Protein AF-A0A498J2Y9-F1 (afdb_monomer_lite)

InterPro domains:
  IPR004158 Protein of unknown function DUF247, plant [PF03140] (16-107)
  IPR004158 Protein of unknown function DUF247, plant [PTHR31170] (15-107)

pLDDT: mean 76.4, std 17.38, range [37.53, 97.56]

Radius of gyration: 16.31 Å; chains: 1; bounding box: 35×37×44 Å

Structure (mmCIF, N/CA/C/O backbone):
data_AF-A0A498J2Y9-F1
#
_entry.id   AF-A0A498J2Y9-F1
#
loop_
_atom_site.group_PDB
_atom_site.id
_atom_site.type_symbol
_atom_site.label_atom_id
_atom_site.label_alt_id
_atom_site.label_comp_id
_atom_site.label_asym_id
_atom_site.label_entity_id
_atom_site.label_seq_id
_atom_site.pdbx_PDB_ins_code
_atom_site.Cartn_x
_atom_site.Cartn_y
_atom_site.Cartn_z
_atom_site.occupancy
_atom_site.B_iso_or_equiv
_atom_site.auth_seq_id
_atom_site.auth_comp_id
_atom_site.auth_asym_id
_atom_site.auth_atom_id
_atom_site.pdbx_PDB_model_num
ATOM 1 N N . MET A 1 1 ? 5.143 -3.650 7.255 1.00 49.25 1 MET A N 1
ATOM 2 C CA . MET A 1 1 ? 5.371 -3.283 8.685 1.00 49.25 1 MET A CA 1
ATOM 3 C C . MET A 1 1 ? 4.227 -3.690 9.630 1.00 49.25 1 MET A C 1
ATOM 5 O O . MET A 1 1 ? 4.359 -3.465 10.820 1.00 49.25 1 MET A O 1
ATOM 9 N N . LEU A 1 2 ? 3.125 -4.302 9.168 1.00 50.44 2 LEU A N 1
ATOM 10 C CA . LEU A 1 2 ? 1.975 -4.605 10.047 1.00 50.44 2 LEU A CA 1
ATOM 11 C C . LEU A 1 2 ? 1.542 -6.071 10.073 1.00 50.44 2 LEU A C 1
ATOM 13 O O . LEU A 1 2 ? 0.681 -6.434 10.859 1.00 50.44 2 LEU A O 1
ATOM 17 N N . LEU A 1 3 ? 2.230 -6.940 9.331 1.00 47.00 3 LEU A N 1
ATOM 18 C CA . LEU A 1 3 ? 2.112 -8.382 9.550 1.00 47.00 3 LEU A CA 1
ATOM 19 C C . LEU A 1 3 ? 2.903 -8.839 10.798 1.00 47.00 3 LEU A C 1
ATOM 21 O O . LEU A 1 3 ? 2.650 -9.917 11.312 1.00 47.00 3 LEU A O 1
ATOM 25 N N . SER A 1 4 ? 3.793 -7.993 11.349 1.00 49.81 4 SER A N 1
ATOM 26 C CA . SER A 1 4 ? 4.636 -8.269 12.534 1.00 49.81 4 SER A CA 1
ATOM 27 C C . SER A 1 4 ? 3.903 -8.695 13.797 1.00 49.81 4 SER A C 1
ATOM 29 O O . SER A 1 4 ? 4.483 -9.435 14.586 1.00 49.81 4 SER A O 1
ATOM 31 N N . HIS A 1 5 ? 2.650 -8.292 13.999 1.00 41.72 5 HIS A N 1
ATOM 32 C CA . HIS A 1 5 ? 1.955 -8.621 15.243 1.00 41.72 5 HIS A CA 1
ATOM 33 C C . HIS A 1 5 ? 1.492 -10.083 15.328 1.00 41.72 5 HIS A C 1
ATOM 35 O O . HIS A 1 5 ? 1.344 -10.583 16.439 1.00 41.72 5 HIS A O 1
ATOM 41 N N . LYS A 1 6 ? 1.365 -10.804 14.201 1.00 48.91 6 LYS A N 1
ATOM 42 C CA . LYS A 1 6 ? 1.168 -12.267 14.223 1.00 48.91 6 LYS A CA 1
ATOM 43 C C . LYS A 1 6 ? 2.485 -13.046 14.404 1.00 48.91 6 LYS A C 1
ATOM 45 O O . LYS A 1 6 ? 2.447 -14.210 14.782 1.00 48.91 6 LYS A O 1
ATOM 50 N N . TRP A 1 7 ? 3.645 -12.416 14.186 1.00 50.09 7 TRP A N 1
ATOM 51 C CA . TRP A 1 7 ? 4.941 -13.109 14.081 1.00 50.09 7 TRP A CA 1
ATOM 52 C C . TRP A 1 7 ? 5.728 -13.251 15.394 1.00 50.09 7 TRP A C 1
ATOM 54 O O . TRP A 1 7 ? 6.696 -14.002 15.429 1.00 50.09 7 TRP A O 1
ATOM 64 N N . PHE A 1 8 ? 5.363 -12.561 16.481 1.00 41.09 8 PHE A N 1
ATOM 65 C CA . PHE A 1 8 ? 6.163 -12.595 17.721 1.00 41.09 8 PHE A CA 1
ATOM 66 C C . PHE A 1 8 ? 5.836 -13.774 18.662 1.00 41.09 8 PHE A C 1
ATOM 68 O O . PHE A 1 8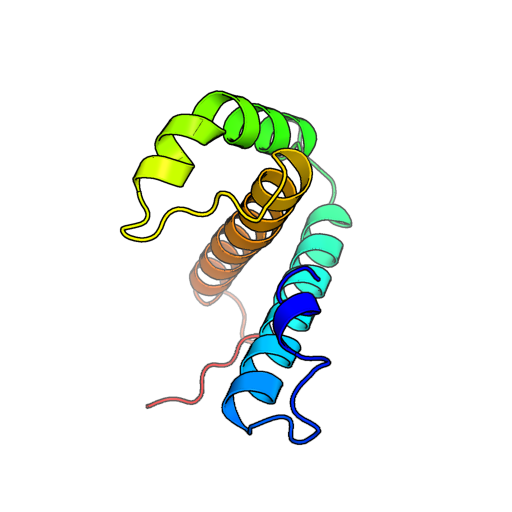 ? 6.540 -13.980 19.644 1.00 41.09 8 PHE A O 1
ATOM 75 N N . GLN A 1 9 ? 4.794 -14.570 18.388 1.00 49.28 9 GLN A N 1
ATOM 76 C CA . GLN A 1 9 ? 4.348 -15.632 19.311 1.00 49.28 9 GLN A CA 1
ATOM 77 C C . GLN A 1 9 ? 4.856 -17.046 18.988 1.00 49.28 9 GLN A C 1
ATOM 79 O O . GLN A 1 9 ? 4.751 -17.928 19.834 1.00 49.28 9 GLN A O 1
ATOM 84 N N . SER A 1 10 ? 5.453 -17.278 17.818 1.00 50.28 10 SER A N 1
ATOM 85 C CA . SER A 1 10 ? 6.037 -18.576 17.464 1.00 50.28 10 SER A CA 1
ATOM 86 C C . SER A 1 10 ? 7.512 -18.368 17.148 1.00 50.28 10 SER A C 1
ATOM 88 O O . SER A 1 10 ? 7.854 -17.774 16.134 1.00 50.28 10 SER A O 1
ATOM 90 N N . GLY A 1 11 ? 8.413 -18.809 18.028 1.00 55.59 11 GLY A N 1
ATOM 91 C CA . GLY A 1 11 ? 9.865 -18.586 17.926 1.00 55.59 11 GLY A CA 1
ATOM 92 C C . GLY A 1 11 ? 10.570 -19.200 16.700 1.00 55.59 11 GLY A C 1
ATOM 93 O O . GLY A 1 11 ? 11.796 -19.292 16.693 1.00 55.59 11 GLY A O 1
ATOM 94 N N . ARG A 1 12 ? 9.841 -19.629 15.661 1.00 56.56 12 ARG A N 1
ATOM 95 C CA . ARG A 1 12 ? 10.381 -20.021 14.355 1.00 56.56 12 ARG A CA 1
ATOM 96 C C . ARG A 1 12 ? 9.754 -19.181 13.256 1.00 56.56 12 ARG A C 1
ATOM 98 O O . ARG A 1 12 ? 8.574 -19.333 12.969 1.00 56.56 12 ARG A O 1
ATOM 105 N N . ILE A 1 13 ? 10.599 -18.392 12.595 1.00 63.75 13 ILE A N 1
ATOM 106 C CA . ILE A 1 13 ? 10.237 -17.720 11.351 1.00 63.75 13 ILE A CA 1
ATOM 107 C C . ILE A 1 13 ? 10.387 -18.722 10.199 1.00 63.75 13 ILE A C 1
ATOM 109 O O . ILE A 1 13 ? 11.495 -19.220 9.961 1.00 63.75 13 ILE A O 1
ATOM 113 N N . THR A 1 14 ? 9.300 -19.033 9.495 1.00 79.38 14 THR A N 1
ATOM 114 C CA . THR A 1 14 ? 9.316 -19.955 8.345 1.00 79.38 14 THR A CA 1
ATOM 115 C C . THR A 1 14 ? 10.048 -19.354 7.133 1.00 79.38 14 THR A C 1
ATOM 117 O O . THR A 1 14 ? 10.297 -18.151 7.048 1.00 79.38 14 THR A O 1
ATOM 120 N N . THR A 1 15 ? 10.437 -20.183 6.160 1.00 79.75 15 THR A N 1
ATOM 121 C CA . THR A 1 15 ? 11.068 -19.694 4.917 1.00 79.75 15 THR A CA 1
ATOM 122 C C . THR A 1 15 ? 10.140 -18.760 4.134 1.00 79.75 15 THR A C 1
ATOM 124 O O . THR A 1 15 ? 10.596 -17.753 3.594 1.00 79.75 15 THR A O 1
ATOM 127 N N . GLU A 1 16 ? 8.839 -19.048 4.117 1.00 78.31 16 GLU A N 1
ATOM 128 C CA . GLU A 1 16 ? 7.837 -18.215 3.446 1.00 78.31 16 GLU A CA 1
ATOM 129 C C . GLU A 1 16 ? 7.673 -16.857 4.135 1.00 78.31 16 GLU A C 1
ATOM 131 O O . GLU A 1 16 ? 7.630 -15.821 3.475 1.00 78.31 16 GLU A O 1
ATOM 136 N N . GLU A 1 17 ? 7.727 -16.819 5.463 1.00 75.56 17 GLU A N 1
ATOM 137 C CA . GLU A 1 17 ? 7.745 -15.567 6.223 1.00 75.56 17 GLU A CA 1
ATOM 138 C C . GLU A 1 17 ? 8.946 -14.686 5.904 1.00 75.56 17 GLU A C 1
ATOM 140 O O . GLU A 1 17 ? 8.805 -13.472 5.739 1.00 75.56 17 GLU A O 1
ATOM 145 N N . LYS A 1 18 ? 10.132 -15.287 5.771 1.00 81.56 18 LYS A N 1
ATOM 146 C CA . LYS A 1 18 ? 11.338 -14.551 5.377 1.00 81.56 18 LYS A CA 1
ATOM 147 C C . LYS A 1 18 ? 11.191 -13.956 3.979 1.00 81.56 18 LYS A C 1
ATOM 149 O O . LYS A 1 18 ? 11.562 -12.800 3.777 1.00 81.56 18 LYS A O 1
ATOM 154 N N . LYS A 1 19 ? 10.613 -14.702 3.030 1.00 82.25 19 LYS A N 1
ATOM 155 C CA . LYS A 1 19 ? 10.322 -14.197 1.677 1.00 82.25 19 LYS A CA 1
ATOM 156 C C . LYS A 1 19 ? 9.325 -13.039 1.713 1.00 82.25 19 LYS A C 1
ATOM 158 O O . LYS A 1 19 ? 9.564 -12.015 1.076 1.00 82.25 19 LYS A O 1
ATOM 163 N N . LEU A 1 20 ? 8.253 -13.161 2.498 1.00 82.12 20 LEU A N 1
ATOM 164 C CA . LEU A 1 20 ? 7.260 -12.098 2.674 1.00 82.12 20 LEU A CA 1
ATOM 165 C C . LEU A 1 20 ? 7.893 -10.831 3.266 1.00 82.12 20 LEU A C 1
ATOM 167 O O . LEU A 1 20 ? 7.672 -9.735 2.754 1.00 82.12 20 LEU 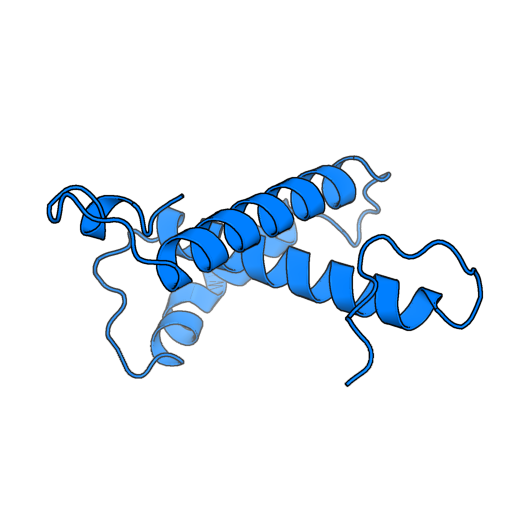A O 1
ATOM 171 N N . GLN A 1 21 ? 8.733 -10.967 4.294 1.00 82.56 21 GLN A N 1
ATOM 172 C CA . GLN A 1 21 ? 9.464 -9.837 4.874 1.00 82.56 21 GLN A CA 1
ATOM 173 C C . GLN A 1 21 ? 10.419 -9.187 3.869 1.00 82.56 21 GLN A C 1
ATOM 175 O O . GLN A 1 21 ? 10.436 -7.961 3.754 1.00 82.56 21 GLN A O 1
ATOM 180 N N . ALA A 1 22 ? 11.186 -9.983 3.121 1.00 84.56 22 ALA A N 1
ATOM 181 C CA . ALA A 1 22 ? 12.080 -9.469 2.087 1.00 84.56 22 ALA A CA 1
ATOM 182 C C . ALA A 1 22 ? 11.301 -8.686 1.017 1.00 84.56 22 ALA A C 1
ATOM 184 O O . ALA A 1 22 ? 11.692 -7.577 0.646 1.00 84.56 22 ALA A O 1
ATOM 185 N N . MET A 1 23 ? 10.150 -9.208 0.590 1.00 85.12 23 MET A N 1
ATOM 186 C CA . MET A 1 23 ? 9.277 -8.538 -0.369 1.00 85.12 23 MET A CA 1
ATOM 187 C C . MET A 1 23 ? 8.740 -7.205 0.169 1.00 85.12 23 MET A C 1
ATOM 189 O O . MET A 1 23 ? 8.739 -6.203 -0.544 1.00 85.12 23 MET A O 1
ATOM 193 N N . GLU A 1 24 ? 8.327 -7.142 1.438 1.00 87.69 24 GLU A N 1
ATOM 194 C CA . GLU A 1 24 ? 7.919 -5.883 2.078 1.00 87.69 24 GLU A CA 1
ATOM 195 C C . GLU A 1 24 ? 9.030 -4.823 2.038 1.00 87.69 24 GLU A C 1
ATOM 197 O O . GLU A 1 24 ? 8.757 -3.657 1.742 1.00 87.69 24 GLU A O 1
ATOM 202 N N . GLN A 1 25 ? 10.286 -5.217 2.264 1.00 87.00 25 GLN A N 1
ATOM 203 C CA . GLN A 1 25 ? 11.424 -4.297 2.184 1.00 87.00 25 GLN A CA 1
ATOM 204 C C . GLN A 1 25 ? 11.671 -3.801 0.754 1.00 87.00 25 GLN A C 1
ATOM 206 O O . GLN A 1 25 ? 11.896 -2.607 0.542 1.00 87.00 25 GLN A O 1
ATOM 211 N N . ILE A 1 26 ? 11.560 -4.686 -0.242 1.00 87.12 26 ILE A N 1
ATOM 212 C CA . ILE A 1 26 ? 11.676 -4.319 -1.662 1.00 87.12 26 ILE A CA 1
ATOM 213 C C . ILE A 1 26 ? 10.601 -3.295 -2.045 1.00 87.12 26 ILE A C 1
ATOM 215 O O . ILE A 1 26 ? 10.899 -2.300 -2.713 1.00 87.12 26 ILE A O 1
ATOM 219 N N . LYS A 1 27 ? 9.356 -3.481 -1.592 1.00 88.62 27 LYS A N 1
ATOM 220 C CA . LYS A 1 27 ? 8.257 -2.537 -1.850 1.00 88.62 27 LYS A CA 1
ATOM 221 C C . LYS A 1 27 ? 8.523 -1.159 -1.244 1.00 88.62 27 LYS A C 1
ATOM 223 O O . LYS A 1 27 ? 8.336 -0.149 -1.922 1.00 88.62 27 LYS A O 1
ATOM 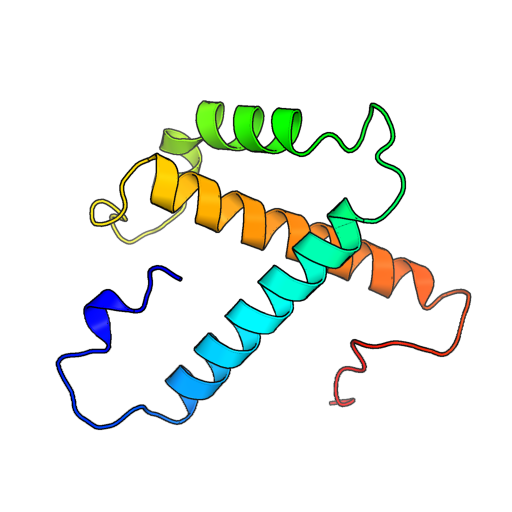228 N N . LEU A 1 28 ? 9.019 -1.102 -0.006 1.00 86.56 28 LEU A N 1
ATOM 229 C CA . LEU A 1 28 ? 9.364 0.161 0.656 1.00 86.56 28 LEU A CA 1
ATOM 230 C C . LEU A 1 28 ? 10.515 0.890 -0.045 1.00 86.56 28 LEU A C 1
ATOM 232 O O . LEU A 1 28 ? 10.412 2.093 -0.294 1.00 86.56 28 LEU A O 1
ATOM 236 N N . ARG A 1 29 ? 11.575 0.169 -0.430 1.00 85.56 29 ARG A N 1
ATOM 237 C CA . ARG A 1 29 ? 12.700 0.738 -1.189 1.00 85.56 29 ARG A CA 1
ATOM 238 C C . ARG A 1 29 ? 12.245 1.287 -2.543 1.00 85.56 29 ARG A C 1
ATOM 240 O O . ARG A 1 29 ? 12.678 2.361 -2.956 1.00 85.56 29 ARG A O 1
ATOM 247 N N . ASN A 1 30 ? 11.334 0.586 -3.219 1.00 82.75 30 ASN A N 1
ATOM 248 C CA . ASN A 1 30 ? 10.736 1.063 -4.464 1.00 82.75 30 ASN A CA 1
ATOM 249 C C . ASN A 1 30 ? 9.917 2.330 -4.278 1.00 82.75 30 ASN A C 1
ATOM 251 O O . ASN A 1 30 ? 10.057 3.256 -5.073 1.00 82.75 30 ASN A O 1
ATOM 255 N N . LEU A 1 31 ? 9.102 2.394 -3.225 1.00 84.06 31 LEU A N 1
ATOM 256 C CA . LEU A 1 31 ? 8.354 3.601 -2.904 1.00 84.06 31 LEU A CA 1
ATOM 257 C C . LEU A 1 31 ? 9.304 4.780 -2.654 1.00 84.06 31 LEU A C 1
ATOM 259 O O . LEU A 1 31 ? 9.106 5.843 -3.229 1.00 84.06 31 LEU A O 1
ATOM 263 N N . GLN A 1 32 ? 10.375 4.593 -1.878 1.00 83.38 32 GLN A N 1
ATOM 264 C CA . GLN A 1 32 ? 11.386 5.637 -1.668 1.00 83.38 32 GLN A CA 1
ATOM 265 C C . GLN A 1 32 ? 12.010 6.111 -2.988 1.00 83.38 32 GLN A C 1
ATOM 267 O O . GLN A 1 32 ? 12.103 7.314 -3.221 1.00 83.38 32 GLN A O 1
ATOM 272 N N . ARG A 1 33 ? 12.373 5.182 -3.882 1.00 80.62 33 ARG A N 1
ATOM 273 C CA . ARG A 1 33 ? 12.909 5.499 -5.216 1.00 80.62 33 ARG A CA 1
ATOM 274 C C . ARG A 1 33 ? 11.892 6.214 -6.111 1.00 80.62 33 ARG A C 1
ATOM 276 O O . ARG A 1 33 ? 12.264 7.079 -6.896 1.00 80.62 33 ARG A O 1
ATOM 283 N N . LEU A 1 34 ? 10.611 5.862 -6.013 1.00 79.06 34 LEU A N 1
ATOM 284 C CA . LEU A 1 34 ? 9.538 6.540 -6.739 1.00 79.06 34 LEU A CA 1
ATOM 285 C C . LEU A 1 34 ? 9.373 7.983 -6.246 1.00 79.06 34 LEU A C 1
ATOM 287 O O . LEU A 1 34 ? 9.190 8.883 -7.060 1.00 79.06 34 LEU A O 1
ATOM 291 N N . LEU A 1 35 ? 9.459 8.195 -4.931 1.00 78.75 35 LEU A N 1
ATOM 292 C CA . LEU A 1 35 ? 9.306 9.506 -4.300 1.00 78.75 35 LEU A CA 1
ATOM 293 C C . LEU A 1 35 ? 10.532 10.409 -4.466 1.00 78.75 35 LEU A C 1
ATOM 295 O O . LEU A 1 35 ? 10.378 11.627 -4.457 1.00 78.75 35 LEU A O 1
ATOM 299 N N . SER A 1 36 ? 11.730 9.841 -4.630 1.00 78.38 36 SER A N 1
ATOM 300 C CA . SER A 1 36 ? 12.949 10.613 -4.899 1.00 78.38 36 SER A CA 1
ATOM 301 C C . SER A 1 36 ? 13.031 11.131 -6.339 1.00 78.38 36 SER A C 1
ATOM 303 O O . SER A 1 36 ? 13.774 12.073 -6.613 1.00 78.38 36 SER A O 1
ATOM 305 N N . ARG A 1 37 ? 12.256 10.560 -7.271 1.00 72.75 37 ARG A N 1
ATOM 306 C CA . ARG A 1 37 ? 12.105 11.095 -8.632 1.00 72.75 37 ARG A CA 1
ATOM 307 C C . ARG A 1 37 ? 11.272 12.376 -8.593 1.00 72.75 37 ARG A C 1
ATOM 309 O O . ARG A 1 37 ? 10.337 12.492 -7.807 1.00 72.75 37 ARG A O 1
ATOM 316 N N . LYS A 1 38 ? 11.588 13.334 -9.472 1.00 65.06 38 LYS A N 1
ATOM 317 C CA . LYS A 1 38 ? 10.912 14.641 -9.551 1.00 65.06 38 LYS A CA 1
ATOM 318 C C . LYS A 1 38 ? 9.398 14.433 -9.708 1.00 65.06 38 LYS A C 1
ATOM 320 O O . LYS A 1 38 ? 8.925 14.026 -10.768 1.00 65.06 38 LYS A O 1
ATOM 325 N N . LEU A 1 39 ? 8.648 14.659 -8.630 1.00 63.56 39 LEU A N 1
ATOM 326 C CA . LEU A 1 39 ? 7.205 14.4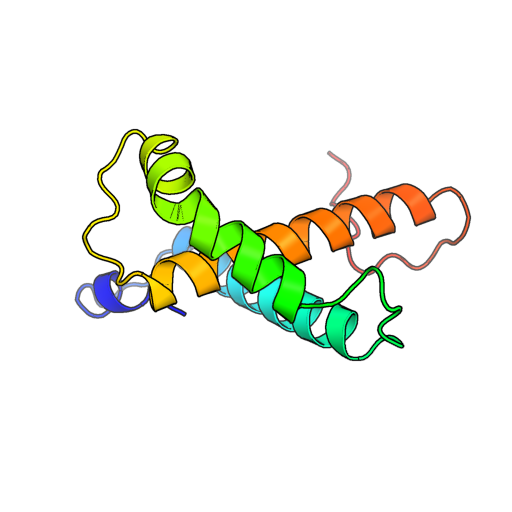44 -8.606 1.00 63.56 39 LEU A CA 1
ATOM 327 C C . LEU A 1 39 ? 6.546 15.457 -9.548 1.00 63.56 39 LEU A C 1
ATOM 329 O O . LEU A 1 39 ? 6.547 16.658 -9.293 1.00 63.56 39 LEU A O 1
ATOM 333 N N . THR A 1 40 ? 5.974 14.975 -10.648 1.00 60.62 40 THR A N 1
ATOM 334 C CA . THR A 1 40 ? 5.086 15.790 -11.484 1.00 60.62 40 THR A CA 1
ATOM 335 C C . THR A 1 40 ? 3.760 16.044 -10.746 1.00 60.62 40 THR A C 1
ATOM 337 O O . THR A 1 40 ? 3.370 15.237 -9.892 1.00 60.62 40 THR A O 1
ATOM 340 N N . PRO A 1 41 ? 2.998 17.100 -11.086 1.00 56.75 41 PRO A N 1
ATOM 341 C CA . PRO A 1 41 ? 1.665 17.350 -10.518 1.00 56.75 41 PRO A CA 1
ATOM 342 C C . PRO A 1 41 ? 0.670 16.175 -10.661 1.00 56.75 41 PRO A C 1
ATOM 344 O O . PRO A 1 41 ? -0.309 16.088 -9.907 1.00 56.75 41 PRO A O 1
ATOM 347 N N . GLY A 1 42 ? 0.920 15.258 -11.607 1.00 55.94 42 GLY A N 1
ATOM 348 C CA . GLY A 1 42 ? 0.158 14.023 -11.833 1.00 55.94 42 GLY A CA 1
ATOM 349 C C . GLY A 1 42 ? 0.575 12.824 -10.965 1.00 55.94 42 GLY A C 1
ATOM 350 O O . GLY A 1 42 ? -0.165 11.854 -10.886 1.00 55.94 42 GLY A O 1
ATOM 351 N N . THR A 1 43 ? 1.713 12.887 -10.268 1.00 65.12 43 THR A N 1
ATOM 352 C CA . THR A 1 43 ? 2.283 11.782 -9.462 1.00 65.12 43 THR A CA 1
ATOM 353 C C . THR A 1 43 ? 2.297 12.079 -7.959 1.00 65.12 43 THR A C 1
ATOM 355 O O . THR A 1 43 ? 3.155 11.595 -7.228 1.00 65.12 43 THR A O 1
ATOM 358 N N . SER A 1 44 ? 1.374 12.906 -7.466 1.00 76.81 44 SER A N 1
ATOM 359 C CA . SER A 1 44 ? 1.343 13.270 -6.047 1.00 76.81 44 SER A CA 1
ATOM 360 C C . SER A 1 44 ? 0.907 12.088 -5.172 1.00 76.81 44 SER A C 1
ATOM 362 O O . SER A 1 44 ? -0.243 11.653 -5.242 1.00 76.81 44 SER A O 1
ATOM 364 N N . LEU A 1 45 ? 1.796 11.628 -4.284 1.00 83.75 45 LEU A N 1
ATOM 365 C CA . LEU A 1 45 ? 1.476 10.631 -3.254 1.00 83.75 45 LEU A CA 1
ATOM 366 C C . LEU A 1 45 ? 0.259 11.051 -2.417 1.00 83.75 45 LEU A C 1
ATOM 368 O O . LEU A 1 45 ? -0.555 10.213 -2.050 1.00 83.75 45 LEU A O 1
ATOM 372 N N . VAL A 1 46 ? 0.091 12.354 -2.174 1.00 86.44 46 VAL A N 1
ATOM 373 C CA . VAL A 1 46 ? -1.057 12.903 -1.438 1.00 86.44 46 VAL A CA 1
ATOM 374 C C . VAL A 1 46 ? -2.372 12.608 -2.155 1.00 86.44 46 VAL A C 1
ATOM 376 O O . VAL A 1 46 ? -3.342 12.230 -1.502 1.00 86.44 46 VAL A O 1
ATOM 379 N N . LYS A 1 47 ? -2.420 12.750 -3.488 1.00 86.50 47 LYS A N 1
ATOM 380 C CA . LYS A 1 47 ? -3.610 12.377 -4.269 1.00 86.50 47 LYS A CA 1
ATOM 381 C C . LYS A 1 47 ? -3.883 10.884 -4.132 1.00 86.50 47 LYS A C 1
ATOM 383 O O . LYS A 1 47 ? -5.011 10.506 -3.855 1.00 86.50 47 LYS A O 1
ATOM 388 N N . PHE A 1 48 ? -2.849 10.051 -4.233 1.00 88.44 48 PHE A N 1
ATOM 389 C CA . PHE A 1 48 ? -3.022 8.606 -4.122 1.00 88.44 48 PHE A CA 1
ATOM 390 C C . PHE A 1 48 ? -3.523 8.172 -2.737 1.00 88.44 48 PHE A C 1
ATOM 392 O O . PHE A 1 48 ? -4.473 7.403 -2.643 1.00 88.44 48 PHE A O 1
ATOM 399 N N . VAL A 1 49 ? -2.966 8.737 -1.662 1.00 93.06 49 VAL A N 1
ATOM 400 C CA . VAL A 1 49 ? -3.450 8.517 -0.289 1.00 93.06 49 VAL A CA 1
ATOM 401 C C . VAL A 1 49 ? -4.919 8.930 -0.153 1.00 93.06 49 VAL A C 1
ATOM 403 O O . VAL A 1 49 ? -5.703 8.187 0.432 1.00 93.06 49 VAL A O 1
ATOM 406 N N . LYS A 1 50 ? -5.309 10.086 -0.709 1.00 94.12 50 LYS A N 1
ATOM 407 C CA . LYS A 1 50 ? -6.705 10.556 -0.686 1.00 94.12 50 LYS A CA 1
ATOM 408 C C . LYS A 1 50 ? -7.647 9.607 -1.430 1.00 94.12 50 LYS A C 1
ATOM 410 O O . LYS A 1 50 ? -8.701 9.293 -0.889 1.00 94.12 50 LYS A O 1
ATOM 415 N N . GLU A 1 51 ? -7.258 9.127 -2.610 1.00 93.81 51 GLU A N 1
ATOM 416 C CA . GLU A 1 51 ? -8.055 8.177 -3.401 1.00 93.81 51 GLU A CA 1
ATOM 417 C C . GLU A 1 51 ? -8.210 6.819 -2.711 1.00 93.81 51 GLU A C 1
ATOM 419 O O . GLU A 1 51 ? -9.297 6.248 -2.682 1.00 93.81 51 GLU A O 1
ATOM 424 N N . VAL A 1 52 ? -7.138 6.293 -2.113 1.00 95.31 52 VAL A N 1
ATOM 425 C CA . VAL A 1 52 ? -7.210 5.036 -1.356 1.00 95.31 52 VAL A CA 1
ATOM 426 C C . VAL A 1 52 ? -8.111 5.204 -0.135 1.00 95.31 52 VAL A C 1
ATOM 428 O O . VAL A 1 52 ? -8.950 4.345 0.126 1.00 95.31 52 VAL A O 1
ATOM 431 N N . ARG A 1 53 ? -7.980 6.320 0.592 1.00 97.06 53 ARG A N 1
ATOM 432 C CA . ARG A 1 53 ? -8.797 6.597 1.779 1.00 97.06 53 ARG A CA 1
ATOM 433 C C . ARG A 1 53 ? -10.277 6.780 1.429 1.00 97.06 53 ARG A C 1
ATOM 435 O O . ARG A 1 53 ? -11.123 6.241 2.132 1.00 97.06 53 ARG A O 1
ATOM 442 N N . SER A 1 54 ? -10.609 7.480 0.341 1.00 97.56 54 SER A N 1
ATOM 443 C CA . SER A 1 54 ? -12.010 7.660 -0.082 1.00 97.56 54 SER A CA 1
ATOM 444 C C . SER A 1 54 ? -12.673 6.346 -0.508 1.00 97.56 54 SER A C 1
ATOM 446 O O . SER A 1 54 ? -13.885 6.192 -0.369 1.00 97.56 54 SER A O 1
ATOM 448 N N . ARG A 1 55 ? -11.878 5.381 -0.985 1.00 96.50 55 ARG A N 1
ATOM 449 C CA . ARG A 1 55 ? -12.334 4.060 -1.439 1.00 96.50 55 ARG A CA 1
ATOM 450 C C . ARG A 1 55 ? -12.133 2.951 -0.412 1.00 96.50 55 ARG A C 1
ATOM 452 O O . ARG A 1 55 ? -12.415 1.800 -0.729 1.00 96.50 55 ARG A O 1
ATOM 459 N N . GLU A 1 56 ? -11.679 3.259 0.801 1.00 96.19 56 GLU A N 1
ATOM 460 C CA . GLU A 1 56 ? -11.257 2.252 1.779 1.00 96.19 56 GLU A CA 1
ATOM 461 C C . GLU A 1 56 ? -12.320 1.173 2.021 1.00 96.19 56 GLU A C 1
ATOM 463 O O . GLU A 1 56 ? -12.008 -0.011 1.937 1.00 96.19 56 GLU A O 1
ATOM 468 N N . LYS A 1 57 ? -13.580 1.563 2.253 1.00 94.94 57 LYS A N 1
ATOM 469 C CA . LYS A 1 57 ? -14.674 0.610 2.499 1.00 94.94 57 LYS A CA 1
ATOM 470 C C . LYS A 1 57 ? -14.854 -0.373 1.338 1.00 94.94 57 LYS A C 1
ATOM 472 O O . LYS A 1 57 ? -15.000 -1.569 1.564 1.00 94.94 57 LYS A O 1
ATOM 477 N N . PHE A 1 58 ? -14.811 0.132 0.106 1.00 95.12 58 PHE A N 1
ATOM 478 C CA . PHE A 1 58 ? -14.887 -0.700 -1.094 1.00 95.12 58 PHE A CA 1
ATOM 479 C C . PHE A 1 58 ? -13.667 -1.623 -1.199 1.00 95.12 58 PHE A C 1
ATOM 481 O O . PHE A 1 58 ? -13.817 -2.824 -1.385 1.00 95.12 58 PHE A O 1
ATOM 488 N N . LEU A 1 59 ? -12.463 -1.084 -0.999 1.00 94.25 59 LEU A N 1
ATOM 489 C CA . LEU A 1 59 ? -11.223 -1.857 -1.066 1.00 94.25 59 LEU A CA 1
ATOM 490 C C . LEU A 1 59 ? -11.170 -2.974 -0.017 1.00 94.25 59 LEU A C 1
ATOM 492 O O . LEU A 1 59 ? -10.650 -4.044 -0.308 1.00 94.25 59 LEU A O 1
ATOM 496 N N . ARG A 1 60 ? -11.715 -2.746 1.183 1.00 94.12 60 ARG A N 1
ATOM 497 C CA . ARG A 1 60 ? -11.844 -3.774 2.225 1.00 94.12 60 ARG A CA 1
ATOM 498 C C . ARG A 1 60 ? -12.841 -4.862 1.836 1.00 94.12 60 ARG A C 1
ATOM 500 O O . ARG A 1 60 ? -12.551 -6.024 2.064 1.00 94.12 60 ARG A O 1
ATOM 507 N N . SER A 1 61 ? -13.949 -4.502 1.183 1.00 92.56 61 SER A N 1
ATOM 508 C CA . SER A 1 61 ? -14.938 -5.480 0.698 1.00 92.56 61 SER A CA 1
ATOM 509 C C . SER A 1 61 ? -14.445 -6.364 -0.452 1.00 92.56 61 SER A C 1
ATOM 511 O O . SER A 1 61 ? -15.109 -7.334 -0.793 1.00 92.56 61 SER A O 1
ATOM 513 N N . CYS A 1 62 ? -13.302 -6.039 -1.065 1.00 93.00 62 CYS A N 1
ATOM 514 C CA . CYS A 1 62 ? -12.684 -6.882 -2.090 1.00 93.00 62 CYS A CA 1
ATOM 515 C C . CYS A 1 62 ? -11.909 -8.079 -1.517 1.00 93.00 62 CYS A C 1
ATOM 517 O O . CYS A 1 62 ? -11.380 -8.866 -2.297 1.00 93.00 62 CYS A O 1
ATOM 519 N N . TYR A 1 63 ? -11.784 -8.187 -0.194 1.00 89.44 63 TYR A N 1
ATOM 520 C CA . TYR A 1 63 ? -11.157 -9.326 0.466 1.00 89.44 63 TYR A CA 1
ATOM 521 C C . TYR A 1 63 ? -12.234 -10.231 1.059 1.00 89.44 63 TYR A C 1
ATOM 523 O O . TYR A 1 63 ? -13.168 -9.742 1.688 1.00 89.44 63 TYR A O 1
ATOM 531 N N . ASP A 1 64 ? -12.071 -11.543 0.881 1.00 85.94 64 ASP A N 1
ATOM 532 C CA . ASP A 1 64 ? -12.979 -12.545 1.455 1.00 85.94 64 ASP A CA 1
ATOM 533 C C . ASP A 1 64 ? -12.881 -12.598 2.991 1.00 85.94 64 ASP A C 1
ATOM 535 O O . ASP A 1 64 ? -13.840 -12.955 3.672 1.00 85.94 64 ASP A O 1
ATOM 539 N N . GLU A 1 65 ? -11.724 -12.223 3.546 1.00 87.31 65 GLU A N 1
ATOM 540 C CA . GLU A 1 65 ? -11.492 -12.107 4.987 1.00 87.31 65 GLU A CA 1
ATOM 541 C C . GLU A 1 65 ? -11.712 -10.668 5.478 1.00 87.31 65 GLU A C 1
ATOM 543 O O . GLU A 1 65 ? -11.223 -9.708 4.876 1.00 87.31 65 GLU A O 1
ATOM 548 N N . GLU A 1 66 ? -12.363 -10.511 6.635 1.00 84.12 66 GLU A N 1
ATOM 549 C CA . GLU A 1 66 ? -12.494 -9.209 7.296 1.00 84.12 66 GLU A CA 1
ATOM 550 C C . GLU A 1 66 ? -11.131 -8.706 7.807 1.00 84.12 66 GLU A C 1
ATOM 552 O O . GLU A 1 66 ? -10.497 -9.272 8.703 1.00 84.12 66 GLU A O 1
ATOM 557 N N . ILE A 1 67 ? -10.668 -7.580 7.255 1.00 86.19 67 ILE A N 1
ATOM 558 C CA . ILE A 1 67 ? -9.385 -6.948 7.614 1.00 86.19 67 ILE A CA 1
ATOM 559 C C . ILE A 1 67 ? -9.566 -5.953 8.777 1.00 86.19 67 ILE A C 1
ATOM 561 O O . ILE A 1 67 ? -8.961 -4.881 8.827 1.00 86.19 67 ILE A O 1
ATOM 565 N N . ASP A 1 68 ? -10.406 -6.292 9.747 1.00 85.31 68 ASP A N 1
ATOM 566 C CA . ASP A 1 68 ? -10.801 -5.377 10.830 1.00 85.31 68 ASP A CA 1
ATOM 567 C C . ASP A 1 68 ? -9.696 -5.171 11.871 1.00 85.31 68 ASP A C 1
ATOM 569 O O . ASP A 1 68 ? -9.675 -4.190 12.611 1.00 85.31 68 ASP A O 1
ATOM 573 N N . HIS A 1 69 ? -8.705 -6.061 11.867 1.00 89.69 69 HIS A N 1
ATOM 574 C CA . HIS A 1 69 ? -7.506 -5.959 12.692 1.00 89.69 69 HIS A CA 1
ATOM 575 C C . HIS A 1 69 ? -6.575 -4.797 12.294 1.00 89.69 69 HIS A C 1
ATOM 577 O O . HIS A 1 69 ? -5.666 -4.467 13.057 1.00 89.69 69 HIS A O 1
ATOM 583 N N . LEU A 1 70 ? -6.759 -4.190 11.112 1.00 91.75 70 LEU A N 1
ATOM 584 C CA . LEU A 1 70 ? -6.001 -3.013 10.683 1.00 91.75 70 LEU A CA 1
ATOM 585 C C . LEU A 1 70 ? -6.824 -1.742 10.866 1.00 91.75 70 LEU A C 1
ATOM 587 O O . LEU A 1 70 ? -7.904 -1.602 10.283 1.00 91.75 70 LEU A O 1
ATOM 591 N N . SER A 1 71 ? -6.248 -0.753 11.551 1.00 95.62 71 SER A N 1
ATOM 592 C CA . SER A 1 71 ? -6.810 0.600 11.551 1.00 95.62 71 SER A CA 1
ATOM 593 C C . SER A 1 71 ? -6.876 1.175 10.129 1.00 95.62 71 SER A C 1
ATOM 595 O O . SER A 1 71 ? -6.175 0.720 9.220 1.00 95.62 71 SER A O 1
ATOM 597 N N . SER A 1 72 ? -7.700 2.204 9.922 1.00 95.31 72 SER A N 1
ATOM 598 C CA . SER A 1 72 ? -7.806 2.867 8.614 1.00 95.31 72 SER A CA 1
ATOM 599 C C . SER A 1 72 ? -6.445 3.336 8.091 1.00 95.31 72 SER A C 1
ATOM 601 O O . SER A 1 72 ? -6.055 3.003 6.974 1.00 95.31 72 SER A O 1
ATOM 603 N N . ASP A 1 73 ? -5.638 3.988 8.929 1.00 95.69 73 ASP A N 1
ATOM 604 C CA . ASP A 1 73 ? -4.306 4.447 8.524 1.00 95.69 73 ASP A CA 1
ATOM 605 C C . ASP A 1 73 ? -3.353 3.297 8.183 1.00 95.69 73 ASP A C 1
ATOM 607 O O . ASP A 1 73 ? -2.554 3.394 7.248 1.00 95.69 73 ASP A O 1
ATOM 611 N N . GLN A 1 74 ? -3.445 2.191 8.919 1.00 94.38 74 GLN A N 1
ATOM 612 C CA . GLN A 1 74 ? -2.665 0.983 8.675 1.00 94.38 74 GLN A CA 1
ATOM 613 C C . GLN A 1 74 ? -3.014 0.350 7.321 1.00 94.38 74 GLN A C 1
ATOM 615 O O . GLN A 1 74 ? -2.113 0.030 6.538 1.00 94.38 74 GL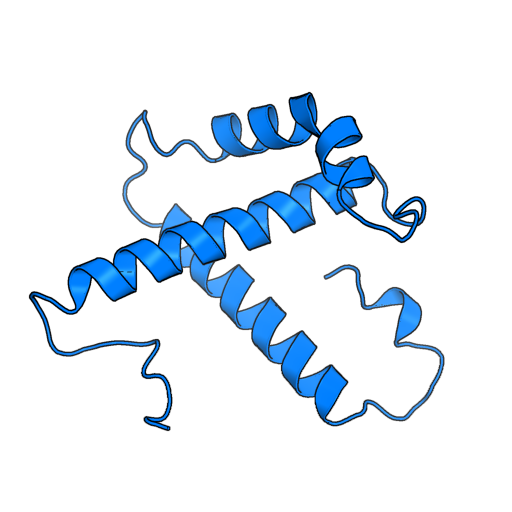N A O 1
ATOM 620 N N . PHE A 1 75 ? -4.307 0.233 7.021 1.00 94.88 75 PHE A N 1
ATOM 621 C CA . PHE A 1 75 ? -4.806 -0.292 5.754 1.00 94.88 75 PHE A CA 1
ATOM 622 C C . PHE A 1 75 ? -4.469 0.627 4.577 1.00 94.88 75 PHE A C 1
ATOM 624 O O . PHE A 1 75 ? -3.913 0.175 3.576 1.00 94.88 75 PHE A O 1
ATOM 631 N N . VAL A 1 76 ? -4.720 1.933 4.707 1.00 95.31 76 VAL A N 1
ATOM 632 C CA . VAL A 1 76 ? -4.389 2.924 3.672 1.00 95.31 76 VAL A CA 1
ATOM 633 C C . VAL A 1 76 ? -2.890 2.910 3.385 1.00 95.31 76 VAL A C 1
ATOM 635 O O . VAL A 1 76 ? -2.488 2.871 2.222 1.00 95.31 76 VAL A O 1
ATOM 638 N N . LYS A 1 77 ? -2.042 2.871 4.421 1.00 93.50 77 LYS A N 1
ATOM 639 C CA . LYS A 1 77 ? -0.586 2.771 4.255 1.00 93.50 77 LYS A CA 1
ATOM 640 C C . LYS A 1 77 ? -0.190 1.500 3.508 1.00 93.50 77 LYS A C 1
ATOM 642 O O . LYS A 1 77 ? 0.645 1.577 2.609 1.00 93.50 77 LYS A O 1
ATOM 647 N N . MET A 1 78 ? -0.777 0.355 3.860 1.00 93.19 78 MET A N 1
ATOM 648 C CA . MET A 1 78 ? -0.548 -0.906 3.154 1.00 93.19 78 MET A CA 1
ATOM 649 C C . MET A 1 78 ? -0.896 -0.758 1.668 1.00 93.19 78 MET A C 1
ATOM 651 O O . MET A 1 78 ? -0.020 -0.932 0.823 1.00 93.19 78 MET A O 1
ATOM 655 N N . MET A 1 79 ? -2.123 -0.344 1.348 1.00 94.31 79 MET A N 1
ATOM 656 C CA . MET A 1 79 ? -2.601 -0.196 -0.031 1.00 94.31 79 MET A CA 1
ATOM 657 C C . MET A 1 79 ? -1.758 0.786 -0.850 1.00 94.31 79 MET A C 1
ATOM 659 O O . MET A 1 79 ? -1.444 0.509 -2.005 1.00 94.31 79 MET A O 1
ATOM 663 N N . VAL A 1 80 ? -1.330 1.901 -0.253 1.00 92.56 80 VAL A N 1
ATOM 664 C CA . VAL A 1 80 ? -0.469 2.886 -0.921 1.00 92.56 80 VAL A CA 1
ATOM 665 C C . VAL A 1 80 ? 0.898 2.291 -1.262 1.00 92.56 80 VAL A C 1
ATOM 667 O O . VAL A 1 80 ? 1.364 2.432 -2.392 1.00 92.56 80 VAL A O 1
ATOM 670 N N . VAL A 1 81 ? 1.533 1.583 -0.324 1.00 90.50 81 VAL A N 1
ATOM 671 C CA . VAL A 1 81 ? 2.822 0.918 -0.578 1.00 90.50 81 VAL A CA 1
ATOM 672 C C . VAL A 1 81 ? 2.681 -0.130 -1.686 1.00 90.50 81 VAL A C 1
ATOM 674 O O . VAL A 1 81 ? 3.514 -0.170 -2.593 1.00 90.50 81 VAL A O 1
ATOM 677 N N . ILE A 1 82 ? 1.618 -0.942 -1.653 1.00 89.81 82 ILE A N 1
ATOM 678 C CA . ILE A 1 82 ? 1.378 -1.986 -2.659 1.00 89.81 82 ILE A CA 1
ATOM 679 C C . ILE A 1 82 ? 1.099 -1.376 -4.033 1.00 89.81 82 ILE A C 1
ATOM 681 O O . ILE A 1 82 ? 1.728 -1.761 -5.017 1.00 89.81 82 ILE A O 1
ATOM 685 N N . GLY A 1 83 ? 0.198 -0.399 -4.113 1.00 90.12 83 GLY A N 1
ATOM 686 C CA . GLY A 1 83 ? -0.180 0.223 -5.377 1.00 90.12 83 GLY A CA 1
ATOM 687 C C . GLY A 1 83 ? 0.981 0.964 -6.036 1.00 90.12 83 GLY A C 1
ATOM 688 O O . GLY A 1 83 ? 1.198 0.823 -7.238 1.00 90.12 83 GLY A O 1
ATOM 689 N N . CYS A 1 84 ? 1.794 1.684 -5.256 1.00 87.38 84 CYS A N 1
ATOM 690 C CA . CYS A 1 84 ? 3.006 2.313 -5.780 1.00 87.38 84 CYS A CA 1
ATOM 691 C C . CYS A 1 84 ? 4.014 1.283 -6.301 1.00 87.38 84 CYS A C 1
ATOM 693 O O . CYS A 1 84 ? 4.631 1.522 -7.338 1.00 87.38 84 CYS A O 1
ATOM 695 N N . PHE A 1 85 ? 4.165 0.144 -5.618 1.00 86.19 85 PHE A N 1
ATOM 696 C CA . PHE A 1 85 ? 5.024 -0.937 -6.093 1.00 86.19 85 PHE A CA 1
ATOM 697 C C . PHE A 1 85 ? 4.537 -1.513 -7.430 1.00 86.19 85 PHE A C 1
ATOM 699 O O . PHE A 1 85 ? 5.336 -1.624 -8.352 1.00 86.19 85 PHE A O 1
ATOM 706 N N . ILE A 1 86 ? 3.237 -1.795 -7.575 1.00 88.12 86 ILE A N 1
ATOM 707 C CA . ILE A 1 86 ? 2.658 -2.310 -8.829 1.00 88.12 86 ILE A CA 1
ATOM 708 C C . ILE A 1 86 ? 2.851 -1.311 -9.978 1.00 88.12 86 ILE A C 1
ATOM 710 O O . ILE A 1 86 ? 3.299 -1.688 -11.057 1.00 88.12 86 ILE A O 1
ATOM 714 N N . ILE A 1 87 ? 2.573 -0.022 -9.749 1.00 84.25 87 ILE A N 1
ATOM 715 C CA . ILE A 1 87 ? 2.782 1.030 -10.758 1.00 84.25 87 ILE A CA 1
ATOM 716 C C . ILE A 1 87 ? 4.254 1.090 -11.185 1.00 84.25 87 ILE A C 1
ATOM 718 O O . ILE A 1 87 ? 4.553 1.244 -12.369 1.00 84.25 87 ILE A O 1
ATOM 722 N N . GLN A 1 88 ? 5.175 0.989 -10.226 1.00 82.94 88 GLN A N 1
ATOM 723 C CA . GLN A 1 88 ? 6.608 1.014 -10.495 1.00 82.94 88 GLN A CA 1
ATOM 724 C C . GLN A 1 88 ? 7.061 -0.231 -11.273 1.00 82.94 88 GLN A C 1
ATOM 726 O O . GLN A 1 88 ? 7.809 -0.076 -12.235 1.00 82.94 88 GLN A O 1
ATOM 731 N N . LEU A 1 89 ? 6.538 -1.413 -10.931 1.00 83.75 89 LEU A N 1
ATOM 732 C CA . LEU A 1 89 ? 6.798 -2.667 -11.639 1.00 83.75 89 LEU A CA 1
ATOM 733 C C . LEU A 1 89 ? 6.332 -2.592 -13.100 1.00 83.75 89 LEU A C 1
ATOM 735 O O . LEU A 1 89 ? 7.108 -2.863 -14.009 1.00 83.75 89 LEU A O 1
ATOM 739 N N . ILE A 1 90 ? 5.104 -2.119 -13.344 1.00 84.00 90 ILE A N 1
ATOM 740 C CA . ILE A 1 90 ? 4.568 -1.931 -14.705 1.00 84.00 90 ILE A CA 1
ATOM 741 C C . ILE A 1 90 ? 5.414 -0.921 -15.500 1.00 84.00 90 ILE A C 1
ATOM 743 O O . ILE A 1 90 ? 5.643 -1.097 -16.694 1.00 84.00 90 ILE A O 1
ATOM 747 N N . ARG A 1 91 ? 5.898 0.146 -14.850 1.00 80.25 91 ARG A N 1
ATOM 748 C CA . ARG A 1 91 ? 6.798 1.143 -15.460 1.00 80.25 91 ARG A CA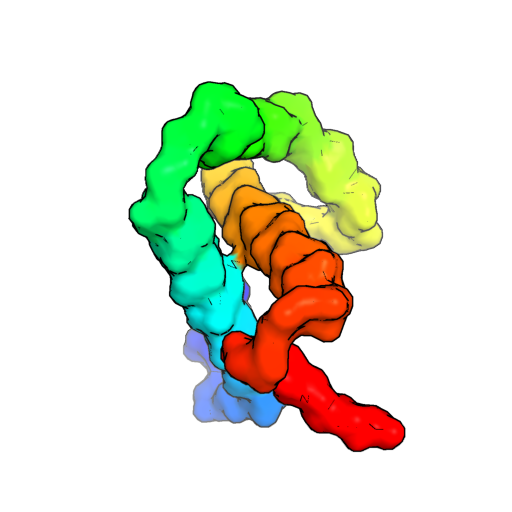 1
ATOM 749 C C . ARG A 1 91 ? 8.193 0.614 -15.772 1.00 80.25 91 ARG A C 1
ATOM 751 O O . ARG A 1 91 ? 8.925 1.286 -16.495 1.00 80.25 91 ARG A O 1
ATOM 758 N N . GLU A 1 92 ? 8.622 -0.461 -15.129 1.00 77.19 92 GLU A N 1
ATOM 759 C CA . GLU A 1 92 ? 9.905 -1.109 -15.410 1.00 77.19 92 GLU A CA 1
ATOM 760 C C . GLU A 1 92 ? 9.760 -2.132 -16.507 1.00 77.19 92 GLU A C 1
ATOM 762 O O . GLU A 1 92 ? 10.507 -2.041 -17.466 1.00 77.19 92 GLU A O 1
ATOM 767 N N . TYR A 1 93 ? 8.721 -2.960 -16.450 1.00 77.62 93 TYR A N 1
ATOM 768 C CA . TYR A 1 93 ? 8.385 -3.870 -17.539 1.00 77.62 93 TYR A CA 1
ATOM 769 C C . TYR A 1 93 ? 8.217 -3.132 -18.877 1.00 77.62 93 TYR A C 1
ATOM 771 O O . TYR A 1 93 ? 8.758 -3.530 -19.893 1.00 77.62 93 TYR A O 1
ATOM 779 N N . ARG A 1 94 ? 7.554 -1.966 -18.873 1.00 72.56 94 ARG A N 1
ATOM 780 C CA . ARG A 1 94 ? 7.432 -1.111 -20.071 1.00 72.56 94 ARG A CA 1
ATOM 781 C C . ARG A 1 94 ? 8.722 -0.413 -20.516 1.00 72.56 94 ARG A C 1
ATOM 783 O O . ARG A 1 94 ? 8.726 0.174 -21.587 1.00 72.56 94 ARG A O 1
ATOM 790 N N . ARG A 1 95 ? 9.760 -0.371 -19.676 1.00 64.31 95 ARG A N 1
ATOM 791 C CA . ARG A 1 95 ? 11.077 0.185 -20.033 1.00 64.31 95 ARG A CA 1
ATOM 792 C C . ARG A 1 95 ? 12.030 -0.882 -20.580 1.00 64.31 95 ARG A C 1
ATOM 794 O O . ARG A 1 95 ? 13.032 -0.508 -21.171 1.00 64.31 95 ARG A O 1
ATOM 801 N N . GLU A 1 96 ? 11.710 -2.170 -20.427 1.00 52.19 96 GLU A N 1
ATOM 802 C CA . GLU A 1 96 ? 12.483 -3.284 -21.004 1.00 52.19 96 GLU A CA 1
ATOM 803 C C . GLU A 1 96 ? 12.437 -3.324 -22.542 1.00 52.19 96 GLU A C 1
ATOM 805 O O . GLU A 1 96 ? 13.209 -4.060 -23.145 1.00 52.19 96 GLU A O 1
ATOM 810 N N . ASP A 1 97 ? 11.603 -2.499 -23.184 1.00 51.66 97 ASP A N 1
ATOM 811 C CA . ASP A 1 97 ? 11.659 -2.286 -24.633 1.00 51.66 97 ASP A CA 1
ATOM 812 C C . ASP A 1 97 ? 12.834 -1.368 -25.062 1.00 51.66 97 ASP A C 1
ATOM 814 O O . ASP A 1 97 ? 13.088 -1.256 -26.261 1.00 51.66 97 ASP A O 1
ATOM 818 N N . GLU A 1 98 ? 13.566 -0.721 -24.130 1.00 52.56 98 GLU A N 1
ATOM 819 C CA . GLU A 1 98 ? 14.594 0.284 -24.479 1.00 52.56 98 GLU A CA 1
ATOM 820 C C . GLU A 1 98 ? 15.956 0.234 -23.729 1.00 52.56 98 GLU A C 1
ATOM 822 O O . GLU A 1 98 ? 16.893 0.783 -24.291 1.00 52.56 98 GLU A O 1
ATOM 827 N N . ASP A 1 99 ? 16.164 -0.417 -22.563 1.00 50.50 99 ASP A N 1
ATOM 828 C CA . ASP A 1 99 ? 17.511 -0.490 -21.914 1.00 50.50 99 ASP A CA 1
ATOM 829 C C . ASP A 1 99 ? 17.727 -1.704 -20.958 1.00 50.50 99 ASP A C 1
ATOM 831 O O . ASP A 1 99 ? 16.858 -2.037 -20.150 1.00 50.50 99 ASP A O 1
ATOM 835 N N . ASP A 1 100 ? 18.925 -2.317 -21.016 1.00 51.19 100 ASP A N 1
ATOM 836 C CA . ASP A 1 100 ? 19.330 -3.670 -20.534 1.00 51.19 100 ASP A CA 1
ATOM 837 C C . ASP A 1 100 ? 19.608 -3.829 -19.011 1.00 51.19 100 ASP A C 1
ATOM 839 O O . ASP A 1 100 ? 19.821 -4.933 -18.515 1.00 51.19 100 ASP A O 1
ATOM 843 N N . ASP A 1 101 ? 19.560 -2.765 -18.204 1.00 54.44 101 ASP A N 1
ATOM 844 C CA . ASP A 1 101 ? 19.952 -2.841 -16.782 1.00 54.44 101 ASP A CA 1
ATOM 845 C C . ASP A 1 101 ? 18.742 -2.916 -15.830 1.00 54.44 101 ASP A C 1
ATOM 847 O O . ASP A 1 101 ? 18.404 -1.956 -15.121 1.00 54.44 101 ASP A O 1
ATOM 851 N N . ASN A 1 102 ? 18.059 -4.068 -15.783 1.00 53.62 102 ASN A N 1
ATOM 852 C CA . ASN A 1 102 ? 16.918 -4.246 -14.880 1.00 53.62 102 ASN A CA 1
ATOM 853 C C . ASN A 1 102 ? 17.325 -4.724 -13.471 1.00 53.62 102 ASN A C 1
ATOM 855 O O . ASN A 1 102 ? 18.000 -5.729 -13.272 1.00 53.62 102 ASN A O 1
ATOM 859 N N . VAL A 1 103 ? 16.821 -4.023 -12.451 1.00 59.00 103 VAL A N 1
ATOM 860 C CA . VAL A 1 103 ? 16.961 -4.380 -11.029 1.00 59.00 103 VAL A CA 1
ATOM 861 C C . VAL A 1 103 ? 15.928 -5.437 -10.583 1.00 59.00 103 VAL A C 1
ATOM 863 O O . VAL A 1 103 ? 15.994 -5.927 -9.455 1.00 59.00 103 VAL A O 1
ATOM 866 N N . PHE A 1 104 ? 14.972 -5.778 -11.458 1.00 53.62 104 PHE A N 1
ATOM 867 C CA . PHE A 1 104 ? 13.895 -6.752 -11.235 1.00 53.62 104 PHE A CA 1
ATOM 868 C C . PHE A 1 104 ? 14.002 -8.001 -12.100 1.00 53.62 104 PHE A C 1
ATOM 870 O O . PHE A 1 104 ? 12.974 -8.638 -12.311 1.00 53.62 104 PHE A O 1
ATOM 877 N N . SER A 1 105 ? 15.200 -8.366 -12.568 1.00 53.19 105 SER A N 1
ATOM 878 C CA . SER A 1 105 ? 15.425 -9.589 -13.345 1.00 53.19 105 SER A CA 1
ATOM 879 C C . SER A 1 105 ? 14.701 -10.773 -12.704 1.00 53.19 105 SER A C 1
ATOM 881 O O . SER A 1 105 ? 15.144 -11.335 -11.699 1.00 53.19 105 SER A O 1
ATOM 883 N N . MET A 1 106 ? 13.540 -11.115 -13.261 1.00 47.03 106 MET A N 1
ATOM 884 C CA . MET A 1 106 ? 12.819 -12.315 -12.885 1.00 47.03 106 MET A CA 1
ATOM 885 C C . MET A 1 106 ? 13.675 -13.487 -13.364 1.00 47.03 106 MET A C 1
ATOM 887 O O . MET A 1 106 ? 14.148 -13.455 -14.505 1.00 47.03 106 MET A O 1
ATOM 891 N N . PRO A 1 107 ? 13.909 -14.519 -12.534 1.00 40.59 107 PRO A N 1
ATOM 892 C CA . PRO A 1 107 ? 14.507 -15.740 -13.040 1.00 40.59 107 PRO A CA 1
ATOM 893 C C . PRO A 1 107 ? 13.612 -16.241 -14.174 1.00 40.59 107 PRO A C 1
ATOM 895 O O . PRO A 1 107 ? 12.404 -16.399 -13.987 1.00 40.59 107 PRO A O 1
ATOM 898 N N . LYS A 1 108 ? 14.198 -16.404 -15.364 1.00 43.38 108 LYS A N 1
ATOM 899 C CA . LYS A 1 108 ? 13.497 -16.981 -16.511 1.00 43.38 108 LYS A CA 1
ATOM 900 C C . LYS A 1 108 ? 13.012 -18.372 -16.090 1.00 43.38 108 LYS A C 1
ATOM 902 O O . LYS A 1 108 ? 13.823 -19.166 -15.611 1.00 43.38 108 LYS A O 1
ATOM 907 N N . MET A 1 109 ? 11.697 -18.588 -16.173 1.00 37.53 109 MET A N 1
ATOM 908 C CA . MET A 1 109 ? 11.065 -19.895 -15.955 1.00 37.53 109 MET A CA 1
ATOM 909 C C . MET A 1 109 ? 11.436 -20.859 -17.076 1.00 37.53 109 MET A C 1
ATOM 911 O O . MET A 1 109 ? 11.611 -20.379 -18.220 1.00 37.53 109 MET A O 1
#

Organism: Malus domestica (NCBI:txid3750)

Foldseek 3Di:
DPVVVVVPPDPDQDPVNVVVVVVLVVLVVLVVVLVPPDQDPVRDLVVLLVVCLVCVVVVQVVDPDRPVVADSVRSSVVCSSVVSSVVSVVVQVVCVVPDDDDPCPDPDD

Sequence (109 aa):
MLLSHKWFQSGRITTEEKKLQAMEQIKLRNLQRLLSRKLTPGTSLVKFVKEVRSREKFLRSCYDEEIDHLSSDQFVKMMVVIGCFIIQLIREYRREDEDDDNVFSMPKM

Secondary structure (DSSP, 8-state):
--THHHHSSSS---HHHHHHHHHHHHHHHHHHHHHHS---TT--HHHHHHHHHHTHHHHHHTSSS--TTS-HHHHHHHHHHHHHHHHHHHHHHTTTTT-S--TT-PPP-